Protein AF-A0A958BXK8-F1 (afdb_monomer)

Radius of gyration: 13.82 Å; Cα contacts (8 Å, |Δi|>4): 51; chains: 1; bounding box: 37×24×31 Å

Mean predicted aligned error: 6.58 Å

Foldseek 3Di:
DVLLVVLVADWDWPVVVDPDDDPPTDTDHDCPPPDPVRVVVSVVSVVVSVVPDPDPPPPDD

Sequence (61 aa):
SQQAAAHEVDAAPLSTYSIEAVQPGALLLGYAGVDEIEIEAGIHRLIRALQSIPSPIRSNG

Nearest PDB structures (foldseek):
  6s8w-assembly1_B  TM=8.607E-01  e=3.285E+00  Aspergillus fumigatus Af293
  6s8w-assembly2_D  TM=8.754E-01  e=3.761E+00  Aspergillus fumigatus Af293

pLDDT: mean 84.81, std 12.91, range [39.5, 96.25]

Solvent-accessible surface area (backbone atoms only — not compar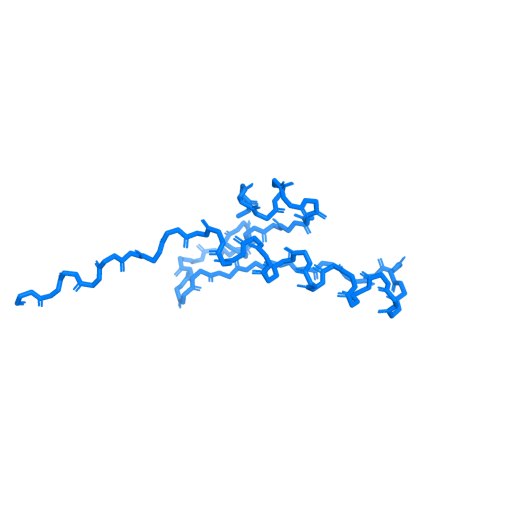able to full-atom values): 3908 Å² total; per-residue (Å²): 78,74,56,32,46,77,42,80,29,85,44,50,47,42,61,81,79,42,94,58,92,64,77,77,84,52,71,44,75,86,59,85,96,56,55,74,68,57,48,52,54,46,51,55,34,41,50,54,27,59,70,68,50,78,76,78,78,82,84,73,129

Secondary structure (DSSP, 8-state):
-HHHHHTT---EEGGGG-SS--SS--EE---TT--HHHHHHHHHHHHHHHHTSPP------

Structure (mmCIF, N/CA/C/O backbone):
data_AF-A0A958BXK8-F1
#
_entry.id   AF-A0A958BXK8-F1
#
loop_
_atom_site.group_PDB
_atom_site.id
_atom_site.type_symbol
_atom_site.label_atom_id
_atom_site.label_alt_id
_atom_site.label_comp_id
_atom_site.label_asym_id
_atom_site.label_entity_id
_atom_site.label_seq_id
_atom_site.pdbx_PDB_ins_code
_atom_site.Cartn_x
_atom_site.Cartn_y
_atom_site.Cartn_z
_atom_site.occupancy
_atom_site.B_iso_or_equiv
_atom_site.auth_seq_id
_atom_site.auth_comp_id
_atom_site.auth_asym_id
_atom_site.auth_atom_id
_atom_site.pdbx_PDB_model_num
ATOM 1 N N . SER A 1 1 ? -6.849 -3.790 3.467 1.00 70.81 1 SER A N 1
ATOM 2 C CA . SER A 1 1 ? -6.258 -4.603 2.387 1.00 70.81 1 SER A CA 1
ATOM 3 C C . SER A 1 1 ? -7.195 -4.746 1.197 1.00 70.81 1 SER A C 1
ATOM 5 O O . SER A 1 1 ? -6.768 -4.426 0.104 1.00 70.81 1 SER A O 1
ATOM 7 N N . GLN A 1 2 ? -8.464 -5.142 1.369 1.00 76.06 2 GLN A N 1
ATOM 8 C CA . GLN A 1 2 ? -9.371 -5.403 0.234 1.00 76.06 2 GLN A CA 1
ATOM 9 C C . GLN A 1 2 ? -9.489 -4.243 -0.776 1.00 76.06 2 GLN A C 1
ATOM 11 O O . GLN A 1 2 ? -9.399 -4.478 -1.975 1.00 76.06 2 GLN A O 1
ATOM 16 N N . GLN A 1 3 ? -9.623 -2.997 -0.307 1.00 82.12 3 GLN A N 1
ATOM 17 C CA . GLN A 1 3 ? -9.664 -1.833 -1.205 1.00 82.12 3 GLN A CA 1
ATOM 18 C C . GLN A 1 3 ? -8.311 -1.544 -1.868 1.00 82.12 3 GLN A C 1
ATOM 20 O O . GLN A 1 3 ? -8.272 -1.211 -3.041 1.00 82.12 3 GLN A O 1
ATOM 25 N N . ALA A 1 4 ? -7.190 -1.744 -1.170 1.00 79.12 4 ALA A N 1
ATOM 26 C CA . ALA A 1 4 ? -5.862 -1.611 -1.775 1.00 79.12 4 ALA A CA 1
ATOM 27 C C . ALA A 1 4 ? -5.657 -2.635 -2.911 1.00 79.12 4 ALA A C 1
ATOM 29 O O . ALA A 1 4 ? -5.234 -2.268 -4.004 1.00 79.12 4 ALA A O 1
ATOM 30 N N . ALA A 1 5 ? -6.071 -3.887 -2.694 1.00 82.62 5 ALA A N 1
ATOM 31 C CA . ALA A 1 5 ? -5.986 -4.947 -3.696 1.00 82.62 5 ALA A CA 1
ATOM 32 C C . ALA A 1 5 ? -6.833 -4.654 -4.950 1.00 82.62 5 ALA A C 1
ATOM 34 O O . ALA A 1 5 ? -6.387 -4.923 -6.061 1.00 82.62 5 ALA A O 1
ATOM 35 N N . ALA A 1 6 ? -8.015 -4.040 -4.797 1.00 84.50 6 ALA A N 1
ATOM 36 C CA . ALA A 1 6 ? -8.857 -3.615 -5.923 1.00 84.50 6 ALA A CA 1
ATOM 37 C C . ALA A 1 6 ? -8.209 -2.528 -6.806 1.00 84.50 6 ALA A C 1
ATOM 39 O O . ALA A 1 6 ? -8.644 -2.306 -7.932 1.00 84.50 6 ALA A O 1
ATOM 40 N N . HIS A 1 7 ? -7.166 -1.870 -6.299 1.00 87.81 7 HIS A N 1
ATOM 41 C CA . HIS A 1 7 ? -6.367 -0.870 -6.998 1.00 87.81 7 HIS A CA 1
ATOM 42 C C . HIS A 1 7 ? -4.945 -1.374 -7.303 1.00 87.81 7 HIS A C 1
ATOM 44 O O . HIS A 1 7 ? -4.042 -0.561 -7.475 1.00 87.81 7 HIS A O 1
ATOM 50 N N . GLU A 1 8 ? -4.727 -2.694 -7.359 1.00 89.12 8 GLU A N 1
ATOM 51 C CA . GLU A 1 8 ? -3.425 -3.302 -7.692 1.00 89.12 8 GLU A CA 1
ATOM 52 C C . GLU A 1 8 ? -2.297 -2.875 -6.732 1.00 89.12 8 GLU A C 1
ATOM 54 O O . GLU A 1 8 ? -1.150 -2.628 -7.127 1.00 89.12 8 GLU A O 1
ATOM 59 N N . VAL A 1 9 ? -2.634 -2.746 -5.447 1.00 89.38 9 VAL A N 1
ATOM 60 C CA . VAL A 1 9 ? -1.667 -2.558 -4.364 1.00 89.38 9 VAL A CA 1
ATOM 61 C C . VAL A 1 9 ? -1.697 -3.789 -3.472 1.00 89.38 9 VAL A C 1
ATOM 63 O O . VAL A 1 9 ? -2.667 -4.013 -2.741 1.00 89.38 9 VAL A O 1
ATOM 66 N N . ASP A 1 10 ? -0.621 -4.573 -3.524 1.00 89.06 10 ASP A N 1
ATOM 67 C CA . ASP A 1 10 ? -0.405 -5.657 -2.573 1.00 89.06 10 ASP A CA 1
ATOM 68 C C . ASP A 1 10 ? 0.058 -5.073 -1.235 1.00 89.06 10 ASP A C 1
ATOM 70 O O . ASP A 1 10 ? 1.109 -4.440 -1.129 1.00 89.06 10 ASP A O 1
ATOM 74 N N . ALA A 1 11 ? -0.790 -5.215 -0.221 1.00 91.81 11 ALA A N 1
ATOM 75 C CA . ALA A 1 11 ? -0.550 -4.680 1.107 1.00 91.81 11 ALA A CA 1
ATOM 76 C C . ALA A 1 11 ? -1.254 -5.538 2.158 1.00 91.81 11 ALA A C 1
ATOM 78 O O . ALA A 1 11 ? -2.485 -5.694 2.157 1.00 91.81 11 ALA A O 1
ATOM 79 N N . ALA A 1 12 ? -0.475 -6.032 3.115 1.00 90.94 12 ALA A N 1
ATOM 80 C CA . ALA A 1 12 ? -1.001 -6.742 4.268 1.00 90.94 12 ALA A CA 1
ATOM 81 C C . ALA A 1 12 ? -1.458 -5.743 5.348 1.00 90.94 12 ALA A C 1
ATOM 83 O O . ALA A 1 12 ? -0.801 -4.722 5.565 1.00 90.94 12 ALA A O 1
ATOM 84 N N . PRO A 1 13 ? -2.566 -5.996 6.065 1.00 91.25 13 PRO A N 1
ATOM 85 C CA . PRO A 1 13 ? -2.860 -5.269 7.296 1.00 91.25 13 PRO A CA 1
ATOM 86 C C . PRO A 1 13 ? -1.726 -5.463 8.308 1.00 91.25 13 PRO A C 1
ATOM 88 O O . PRO A 1 13 ? -1.285 -6.589 8.529 1.00 91.25 13 PRO A O 1
ATOM 91 N N . LEU A 1 14 ? -1.286 -4.393 8.976 1.00 90.12 14 LEU A N 1
ATOM 92 C CA . LEU A 1 14 ? -0.249 -4.502 10.010 1.00 90.12 14 LEU A CA 1
ATOM 93 C C . LEU A 1 14 ? -0.688 -5.424 11.159 1.00 90.12 14 LEU A C 1
ATOM 95 O O . LEU A 1 14 ? 0.129 -6.131 11.742 1.00 90.12 14 LEU A O 1
ATOM 99 N N . SER A 1 15 ? -1.993 -5.467 11.442 1.00 90.19 15 SER A N 1
ATOM 100 C CA . SER A 1 15 ? -2.581 -6.341 12.459 1.00 90.19 15 SER A CA 1
ATOM 101 C C . SER A 1 15 ? -2.346 -7.832 12.207 1.00 90.19 15 SER A C 1
ATOM 103 O O . SER A 1 15 ? -2.382 -8.595 13.162 1.00 90.19 15 SER A O 1
ATOM 105 N N . THR A 1 16 ? -2.049 -8.257 10.972 1.00 89.62 16 THR A N 1
ATOM 106 C CA . THR A 1 16 ? -1.658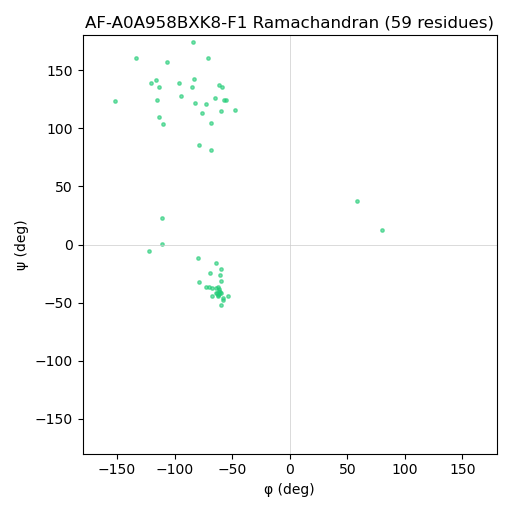 -9.645 10.668 1.00 89.62 16 THR A CA 1
ATOM 107 C C . THR A 1 16 ? -0.385 -10.070 11.407 1.00 89.62 16 THR A C 1
ATOM 109 O O . THR A 1 16 ? -0.207 -11.252 11.682 1.00 89.62 16 THR A O 1
ATOM 112 N N . TYR A 1 17 ? 0.480 -9.117 11.754 1.00 89.88 17 TYR A N 1
ATOM 113 C CA . TYR A 1 17 ? 1.762 -9.365 12.417 1.00 89.88 17 TYR A CA 1
ATOM 114 C C . TYR A 1 17 ? 1.799 -8.865 13.863 1.00 89.88 17 TYR A C 1
ATOM 116 O O . TYR A 1 17 ? 2.830 -8.979 14.523 1.00 89.88 17 TYR A O 1
ATOM 124 N N . SER A 1 18 ? 0.699 -8.294 14.357 1.00 87.56 18 SER A N 1
ATOM 125 C CA . SER A 1 18 ? 0.628 -7.785 15.722 1.00 87.56 18 SER A CA 1
ATOM 126 C C . SER A 1 18 ? 0.009 -8.810 16.662 1.00 87.56 18 SER A C 1
ATOM 128 O O . SER A 1 18 ? -0.983 -9.456 16.334 1.00 87.56 18 SER A O 1
ATOM 130 N N . ILE A 1 19 ? 0.580 -8.918 17.860 1.00 87.19 19 ILE A N 1
ATOM 131 C CA . ILE A 1 19 ? 0.028 -9.720 18.959 1.00 87.19 19 ILE A CA 1
ATOM 132 C C . ILE A 1 19 ? -1.127 -8.965 19.638 1.00 87.19 19 ILE A C 1
ATOM 134 O O . ILE A 1 19 ? -2.097 -9.574 20.081 1.00 87.19 19 ILE A O 1
ATOM 138 N N . GLU A 1 20 ? -1.053 -7.633 19.677 1.00 86.44 20 GLU A N 1
ATOM 139 C CA . GLU A 1 20 ? -2.074 -6.764 20.268 1.00 86.44 20 GLU A CA 1
ATOM 140 C C . GLU A 1 20 ? -2.883 -6.021 19.195 1.00 86.44 20 GLU A C 1
ATOM 142 O O . GLU A 1 20 ? -2.428 -5.820 18.064 1.00 86.44 20 GLU A O 1
ATOM 147 N N . ALA A 1 21 ? -4.095 -5.581 19.540 1.00 76.81 21 ALA A N 1
ATOM 148 C CA . ALA A 1 21 ? -4.924 -4.785 18.640 1.00 76.81 21 ALA A CA 1
ATOM 149 C C . ALA A 1 21 ? -4.311 -3.386 18.433 1.00 76.81 21 ALA A C 1
ATOM 151 O O . ALA A 1 21 ? -4.407 -2.521 19.301 1.00 76.81 21 ALA A O 1
ATOM 152 N N . VAL A 1 22 ? -3.703 -3.152 17.266 1.00 74.44 22 VAL A N 1
ATOM 153 C CA . VAL A 1 22 ? -3.111 -1.851 16.915 1.00 74.44 22 VAL A CA 1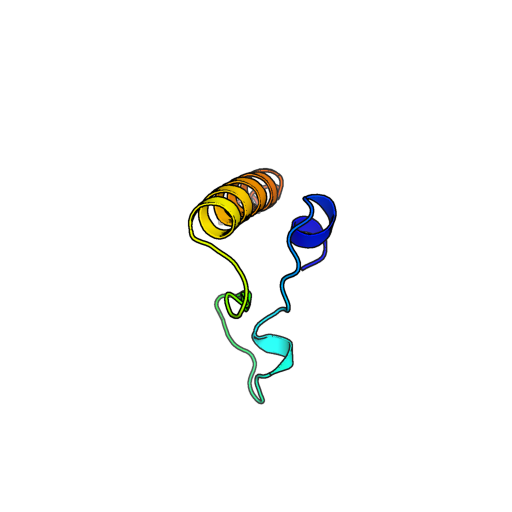
ATOM 154 C C . VAL A 1 22 ? -4.194 -0.906 16.404 1.00 74.44 22 VAL A C 1
ATOM 156 O O . VAL A 1 22 ? -4.858 -1.187 15.404 1.00 74.44 22 VAL A O 1
ATOM 159 N N . GLN A 1 23 ? -4.343 0.235 17.078 1.00 78.00 23 GLN A N 1
ATOM 160 C CA . GLN A 1 23 ? -5.065 1.395 16.564 1.00 78.00 23 GLN A CA 1
ATOM 161 C C . GLN A 1 23 ? -4.128 2.612 16.505 1.00 78.00 23 GLN A C 1
ATOM 163 O O . GLN A 1 23 ? -3.369 2.824 17.452 1.00 78.00 23 GLN A O 1
ATOM 168 N N . PRO A 1 24 ? -4.189 3.432 15.438 1.00 79.94 24 PRO A N 1
ATOM 169 C CA . PRO A 1 24 ? -5.047 3.295 14.254 1.00 79.94 24 PRO A CA 1
ATOM 170 C C . PRO A 1 24 ? -4.632 2.131 13.335 1.00 79.94 24 PRO A C 1
ATOM 172 O O . PRO A 1 24 ? -3.505 1.644 13.392 1.00 79.94 24 PRO A O 1
ATOM 175 N N . GLY A 1 25 ? -5.559 1.679 12.483 1.00 85.81 25 GLY A N 1
ATOM 176 C CA . GLY A 1 25 ? -5.277 0.636 11.495 1.00 85.81 25 GLY A CA 1
ATOM 177 C C . GLY A 1 25 ? -4.191 1.070 10.506 1.00 85.81 25 GLY A C 1
ATOM 178 O O . GLY A 1 25 ? -4.204 2.202 10.027 1.00 85.81 25 GLY A O 1
ATOM 179 N N . ALA A 1 26 ? -3.268 0.162 10.189 1.00 89.38 26 ALA A N 1
ATOM 180 C CA . ALA A 1 26 ? -2.137 0.418 9.300 1.00 89.38 26 ALA A CA 1
ATOM 181 C C . ALA A 1 26 ? -1.959 -0.702 8.263 1.00 89.38 26 ALA A C 1
ATOM 183 O O . ALA A 1 26 ? -2.455 -1.820 8.438 1.00 89.38 26 ALA A O 1
ATOM 184 N N . LEU A 1 27 ? -1.243 -0.392 7.180 1.00 90.88 27 LEU A N 1
ATOM 185 C CA . LEU A 1 27 ? -0.866 -1.325 6.118 1.00 90.88 27 LEU A CA 1
ATOM 186 C C . LEU A 1 27 ? 0.658 -1.466 6.074 1.00 90.88 27 LEU A C 1
ATOM 188 O O . LEU A 1 27 ? 1.374 -0.481 6.237 1.00 90.88 27 LEU A O 1
ATOM 192 N N . LEU A 1 28 ? 1.134 -2.685 5.835 1.00 91.44 28 LEU A N 1
ATOM 193 C CA . LEU A 1 28 ? 2.536 -2.988 5.580 1.00 91.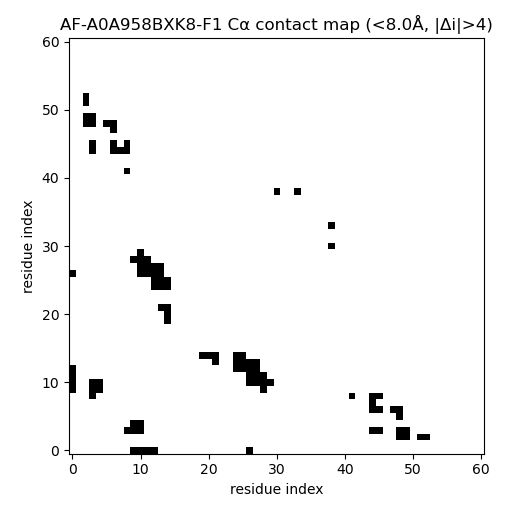44 28 LEU A CA 1
ATOM 194 C C . LEU A 1 28 ? 2.783 -3.004 4.067 1.00 91.44 28 LEU A C 1
ATOM 196 O O . LEU A 1 28 ? 2.075 -3.699 3.335 1.00 91.44 28 LEU A O 1
ATOM 200 N N . LEU A 1 29 ? 3.790 -2.251 3.621 1.00 91.81 29 LEU A N 1
ATOM 201 C CA . LEU A 1 29 ? 4.210 -2.158 2.222 1.00 91.81 29 LEU A CA 1
ATOM 202 C C . LEU A 1 29 ? 5.628 -2.715 2.076 1.00 91.81 29 LEU A C 1
ATOM 204 O O . LEU A 1 29 ? 6.551 -2.262 2.754 1.00 91.81 29 LEU A O 1
ATOM 208 N N . GLY A 1 30 ? 5.797 -3.696 1.192 1.00 91.44 30 GLY A N 1
ATOM 209 C CA . GLY A 1 30 ? 7.112 -4.189 0.793 1.00 91.44 30 GLY A CA 1
ATOM 210 C C . GLY A 1 30 ? 7.689 -3.336 -0.337 1.00 91.44 30 GLY A C 1
ATOM 211 O O . GLY A 1 30 ? 6.977 -3.015 -1.280 1.00 91.44 30 GLY A O 1
ATOM 212 N N . TYR A 1 31 ? 8.971 -2.984 -0.245 1.00 88.50 31 TYR A N 1
ATOM 213 C CA . TYR A 1 31 ? 9.688 -2.216 -1.278 1.00 88.50 31 TYR A CA 1
ATOM 214 C C . TYR A 1 31 ? 10.932 -2.943 -1.813 1.00 88.50 31 TYR A C 1
ATOM 216 O O . TYR A 1 31 ? 11.605 -2.462 -2.720 1.00 88.50 31 TYR A O 1
ATOM 224 N N . ALA A 1 32 ? 11.281 -4.095 -1.234 1.00 91.69 32 ALA A N 1
ATOM 225 C CA . ALA A 1 32 ? 12.440 -4.859 -1.671 1.00 91.69 32 ALA A CA 1
ATOM 226 C C . ALA A 1 32 ? 12.223 -5.373 -3.103 1.00 91.69 32 ALA A C 1
ATOM 228 O O . ALA A 1 32 ? 11.230 -6.044 -3.371 1.00 91.69 32 ALA A O 1
ATOM 229 N N . GLY A 1 33 ? 13.168 -5.078 -3.999 1.00 91.94 33 GLY A N 1
ATOM 230 C CA . GLY A 1 33 ? 13.092 -5.482 -5.406 1.00 91.94 33 GLY A CA 1
ATOM 231 C C . GLY A 1 33 ? 12.194 -4.604 -6.284 1.00 91.94 33 GLY A C 1
ATOM 232 O O . GLY A 1 33 ? 11.903 -5.015 -7.399 1.00 91.94 33 GLY A O 1
ATOM 233 N N . VAL A 1 34 ? 11.779 -3.434 -5.791 1.00 92.06 34 VAL A N 1
ATOM 234 C CA . VAL A 1 34 ? 10.965 -2.446 -6.512 1.00 92.06 34 VAL A CA 1
ATOM 235 C C . VAL A 1 34 ? 11.809 -1.188 -6.731 1.00 92.06 34 VAL A C 1
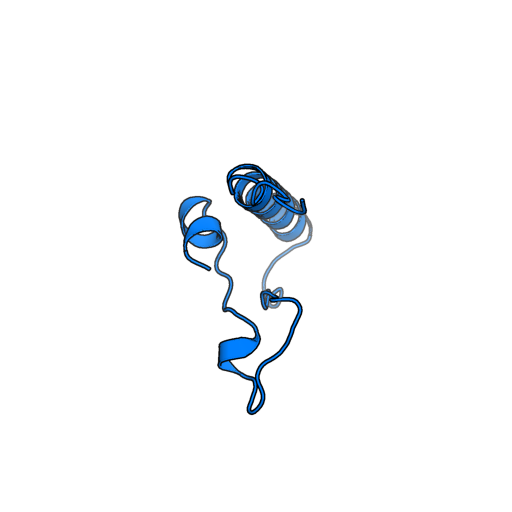ATOM 237 O O . VAL A 1 34 ? 12.507 -0.759 -5.807 1.00 92.06 34 VAL A O 1
ATOM 240 N N . ASP A 1 35 ? 11.784 -0.613 -7.934 1.00 95.19 35 ASP A N 1
ATOM 241 C CA . ASP A 1 35 ? 12.517 0.626 -8.227 1.00 95.19 35 ASP A CA 1
ATOM 242 C C . ASP A 1 35 ? 11.746 1.901 -7.821 1.00 95.19 35 ASP A C 1
ATOM 244 O O . ASP A 1 35 ? 10.605 1.855 -7.361 1.00 95.19 35 ASP A O 1
ATOM 248 N N . GLU A 1 36 ? 12.381 3.071 -7.943 1.00 95.75 36 GLU A N 1
ATOM 249 C CA . GLU A 1 36 ? 11.776 4.354 -7.549 1.00 95.75 36 GLU A CA 1
ATOM 250 C C . GLU A 1 36 ? 10.503 4.685 -8.348 1.00 95.75 36 GLU A C 1
ATOM 252 O O . GLU A 1 36 ? 9.526 5.174 -7.776 1.00 95.75 36 GLU A O 1
ATOM 257 N N . ILE A 1 37 ? 10.488 4.371 -9.647 1.00 96.25 37 ILE A N 1
ATOM 258 C CA . ILE A 1 37 ? 9.355 4.641 -10.541 1.00 96.25 37 ILE A CA 1
ATOM 259 C C . ILE A 1 37 ? 8.165 3.767 -10.133 1.00 96.25 37 ILE A C 1
ATOM 261 O O . ILE A 1 37 ? 7.024 4.231 -10.050 1.00 96.25 37 ILE A O 1
ATOM 265 N N . GLU A 1 38 ? 8.423 2.494 -9.850 1.00 93.69 38 GLU A N 1
ATOM 266 C CA . GLU A 1 38 ? 7.416 1.542 -9.402 1.00 93.69 38 GLU A CA 1
ATOM 267 C C . GLU A 1 38 ? 6.884 1.880 -8.002 1.00 93.69 38 GLU A C 1
ATOM 269 O O . GLU A 1 38 ? 5.675 1.754 -7.767 1.00 93.69 38 GLU A O 1
ATOM 274 N N . ILE A 1 39 ? 7.744 2.364 -7.095 1.00 94.19 39 ILE A N 1
ATOM 275 C CA . ILE A 1 39 ? 7.333 2.882 -5.783 1.00 94.19 39 ILE A CA 1
ATOM 276 C C . ILE A 1 39 ? 6.377 4.061 -5.970 1.00 94.19 39 ILE A C 1
ATOM 278 O O . ILE A 1 39 ? 5.276 4.040 -5.418 1.00 94.19 39 ILE A O 1
ATOM 282 N N . GLU A 1 40 ? 6.745 5.066 -6.768 1.00 96.19 40 GLU A N 1
ATOM 283 C CA . GLU A 1 40 ? 5.901 6.240 -7.013 1.00 96.19 40 GLU A CA 1
ATOM 284 C C . GLU A 1 40 ? 4.540 5.841 -7.603 1.00 96.19 40 GLU A C 1
ATOM 286 O O . GLU A 1 40 ? 3.481 6.254 -7.113 1.00 96.19 40 GLU A O 1
ATOM 291 N N . ALA A 1 41 ? 4.545 4.977 -8.621 1.00 94.75 41 ALA A N 1
ATOM 292 C CA . ALA A 1 41 ? 3.325 4.454 -9.221 1.00 94.75 41 ALA A CA 1
ATOM 293 C C . ALA A 1 41 ? 2.461 3.699 -8.193 1.00 94.75 41 ALA A C 1
ATOM 295 O O . ALA A 1 41 ? 1.238 3.873 -8.163 1.00 94.75 41 ALA A O 1
ATOM 296 N N . GLY A 1 42 ? 3.082 2.890 -7.330 1.00 93.94 42 GLY A N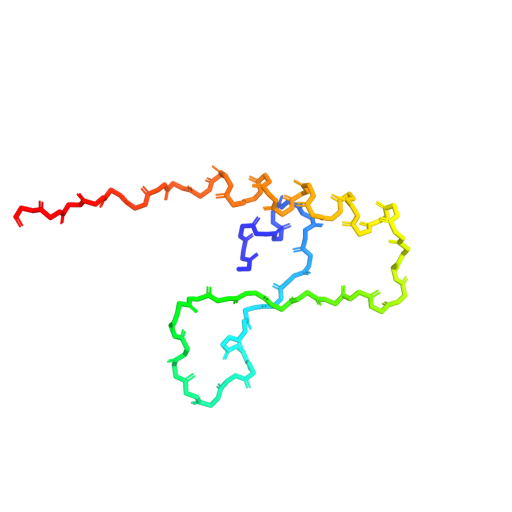 1
ATOM 297 C CA . GLY A 1 42 ? 2.418 2.167 -6.246 1.00 93.94 42 GLY A CA 1
ATOM 298 C C . GLY A 1 42 ? 1.767 3.095 -5.220 1.00 93.94 42 GLY A C 1
ATOM 299 O O . GLY A 1 42 ? 0.602 2.899 -4.865 1.00 93.94 42 GLY A O 1
ATOM 300 N N . ILE A 1 43 ? 2.465 4.154 -4.799 1.00 94.50 43 ILE A N 1
ATOM 301 C CA . ILE A 1 43 ? 1.919 5.167 -3.886 1.00 94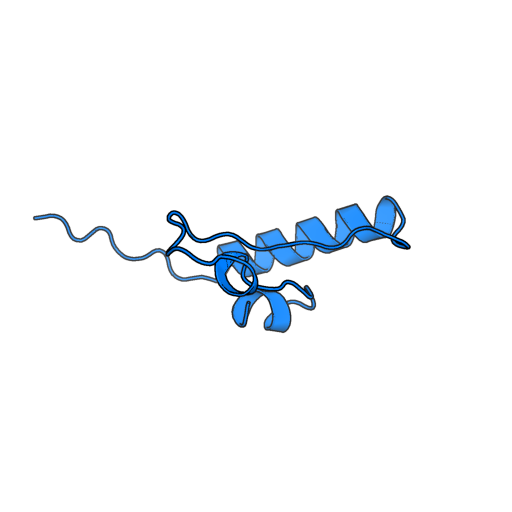.50 43 ILE A CA 1
ATOM 302 C C . ILE A 1 43 ? 0.710 5.871 -4.510 1.00 94.50 43 ILE A C 1
ATOM 304 O O . ILE A 1 43 ? -0.319 6.023 -3.848 1.00 94.50 43 ILE A O 1
ATOM 308 N N . HIS A 1 44 ? 0.767 6.233 -5.794 1.00 96.19 44 HIS A N 1
ATOM 309 C CA . HIS A 1 44 ? -0.379 6.827 -6.485 1.00 96.19 44 HIS A CA 1
ATOM 310 C C . HIS A 1 44 ? -1.594 5.890 -6.542 1.00 96.19 44 HIS A C 1
ATOM 312 O O . HIS A 1 44 ? -2.726 6.343 -6.339 1.00 96.19 44 HIS A O 1
ATOM 318 N N . ARG A 1 45 ? -1.389 4.587 -6.778 1.00 94.75 45 ARG A N 1
ATOM 319 C CA . ARG A 1 45 ? -2.474 3.592 -6.713 1.00 94.75 45 ARG A CA 1
ATOM 320 C C . ARG A 1 45 ? -3.061 3.493 -5.304 1.00 94.75 45 ARG A C 1
ATOM 322 O O . ARG A 1 45 ? -4.283 3.494 -5.157 1.00 94.75 45 ARG A O 1
ATOM 329 N N . LEU A 1 46 ? -2.216 3.504 -4.272 1.00 94.00 46 LEU A N 1
ATOM 330 C CA . LEU A 1 46 ? -2.660 3.459 -2.878 1.00 94.00 46 LEU A CA 1
ATOM 331 C C . LEU A 1 46 ? -3.472 4.701 -2.493 1.00 94.00 46 LEU A C 1
ATOM 333 O O . LEU A 1 46 ? -4.510 4.571 -1.850 1.00 94.00 46 LEU A O 1
ATOM 337 N N . ILE A 1 47 ? -3.054 5.894 -2.919 1.00 94.06 47 ILE A N 1
ATOM 338 C CA . ILE A 1 47 ? -3.811 7.133 -2.692 1.00 94.06 47 ILE A CA 1
ATOM 339 C C 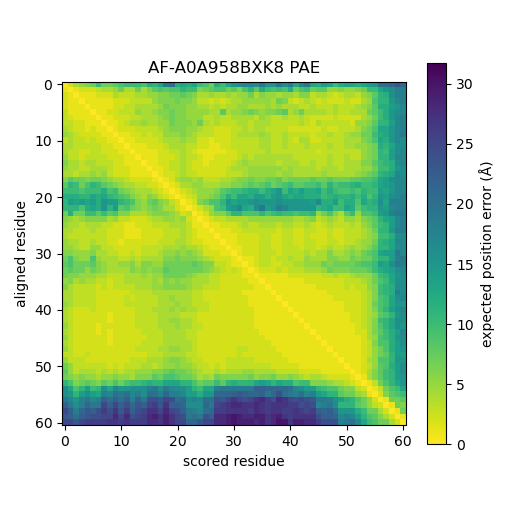. ILE A 1 47 ? -5.219 7.020 -3.287 1.00 94.06 47 ILE A C 1
ATOM 341 O O . ILE A 1 47 ? -6.193 7.321 -2.598 1.00 94.06 47 ILE A O 1
ATOM 345 N N . ARG A 1 48 ? -5.347 6.527 -4.528 1.00 93.75 48 ARG A N 1
ATOM 346 C CA . ARG A 1 48 ? -6.661 6.307 -5.162 1.00 93.75 48 ARG A CA 1
ATOM 347 C C . ARG A 1 48 ? -7.512 5.310 -4.378 1.00 93.75 48 ARG A C 1
ATOM 349 O O . ARG A 1 48 ? -8.705 5.544 -4.207 1.00 93.75 48 ARG A O 1
ATOM 356 N N . ALA A 1 49 ? -6.897 4.241 -3.874 1.00 91.88 49 ALA A N 1
ATOM 357 C CA . ALA A 1 49 ? -7.576 3.253 -3.043 1.00 91.88 49 ALA A CA 1
ATOM 358 C C . ALA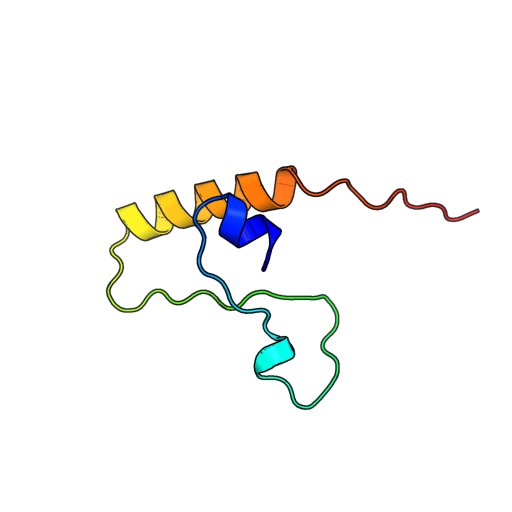 A 1 49 ? -8.070 3.837 -1.712 1.00 91.88 49 ALA A C 1
ATOM 360 O O . ALA A 1 49 ? -9.134 3.470 -1.235 1.00 91.88 49 ALA A O 1
ATOM 361 N N . LEU A 1 50 ? -7.310 4.745 -1.095 1.00 90.00 50 LEU A N 1
ATOM 362 C CA . LEU A 1 50 ? -7.717 5.400 0.150 1.00 90.00 50 LEU A CA 1
ATOM 363 C C . LEU A 1 50 ? -8.831 6.424 -0.086 1.00 90.00 50 LEU A C 1
ATOM 365 O O . LEU A 1 50 ? -9.741 6.538 0.729 1.00 90.00 50 LEU A O 1
ATOM 369 N N . GLN A 1 51 ? -8.784 7.139 -1.209 1.00 91.19 51 GLN A N 1
ATOM 370 C CA . GLN A 1 51 ? -9.807 8.111 -1.600 1.00 91.19 51 GLN A CA 1
ATOM 371 C C . GLN A 1 51 ? -11.145 7.465 -1.984 1.00 91.19 51 GLN A C 1
ATOM 373 O O . GLN A 1 51 ? -12.178 8.124 -1.887 1.00 91.19 51 GLN A O 1
ATOM 378 N N . SER A 1 52 ? -11.149 6.199 -2.415 1.00 89.94 52 SER A N 1
ATOM 379 C CA . SER A 1 52 ? -12.380 5.469 -2.745 1.00 89.94 52 SER A CA 1
ATOM 380 C C . SER A 1 52 ? -13.110 4.920 -1.515 1.00 89.94 52 SER A C 1
ATOM 382 O O . SER A 1 52 ? -14.270 4.518 -1.622 1.00 89.94 52 SER A O 1
ATOM 384 N N . ILE A 1 53 ? -12.472 4.932 -0.338 1.00 87.06 53 ILE A N 1
ATOM 385 C CA . ILE A 1 53 ? -13.108 4.533 0.918 1.00 87.06 53 ILE A CA 1
ATOM 386 C C . ILE A 1 53 ? -14.087 5.640 1.331 1.00 87.06 53 ILE A C 1
ATOM 388 O O . ILE A 1 53 ? -13.662 6.778 1.551 1.00 87.06 53 ILE A O 1
ATOM 392 N N . PRO A 1 54 ? -15.390 5.337 1.482 1.00 78.25 54 PRO A N 1
ATOM 393 C CA . PRO A 1 54 ? -16.347 6.302 1.996 1.00 78.25 54 PRO A CA 1
ATOM 394 C C . PRO A 1 54 ? -15.883 6.779 3.369 1.00 78.25 54 PRO A C 1
ATOM 396 O O . PRO A 1 54 ? -15.655 5.964 4.266 1.00 78.25 54 PRO A O 1
ATOM 399 N N . SER A 1 55 ? -15.737 8.094 3.537 1.00 69.25 55 SER A N 1
ATOM 400 C CA . SER A 1 55 ? -15.437 8.664 4.847 1.00 69.25 55 SER A CA 1
ATOM 401 C C . SER A 1 55 ? -16.517 8.191 5.824 1.00 69.25 55 SER A C 1
ATOM 403 O O . SER A 1 55 ? -17.703 8.385 5.528 1.00 69.25 55 SER A O 1
ATOM 405 N N . PRO A 1 56 ? -16.170 7.550 6.956 1.00 61.66 56 PRO A N 1
ATOM 406 C CA . PRO A 1 56 ? -17.162 7.282 7.975 1.00 61.66 56 PRO A CA 1
ATOM 407 C C . PRO A 1 56 ? -17.700 8.643 8.407 1.00 61.66 56 PRO A C 1
ATOM 409 O O . PRO A 1 56 ? -16.958 9.491 8.910 1.00 61.66 56 PRO A O 1
ATOM 412 N N . ILE A 1 57 ? -18.985 8.874 8.136 1.00 57.25 57 ILE A N 1
ATOM 413 C CA . ILE A 1 57 ? -19.724 10.033 8.622 1.00 57.25 57 ILE A CA 1
ATOM 414 C C . ILE A 1 57 ? -19.399 10.139 10.112 1.00 57.25 57 ILE A C 1
ATOM 416 O O . ILE A 1 57 ? -19.704 9.228 10.883 1.00 57.25 57 ILE A O 1
ATOM 420 N N . ARG A 1 58 ? -18.736 11.223 10.522 1.00 58.28 58 ARG A N 1
ATOM 421 C CA . ARG A 1 58 ? -18.586 11.556 11.937 1.00 58.28 58 ARG A CA 1
ATOM 422 C C . ARG A 1 58 ? -19.969 11.934 12.466 1.00 58.28 58 ARG A C 1
ATOM 424 O O . ARG A 1 58 ? -20.301 13.109 12.538 1.00 58.28 58 ARG A O 1
ATOM 431 N N . SER A 1 59 ? -20.791 10.946 12.802 1.00 49.75 59 SER A N 1
ATOM 432 C CA . SER A 1 59 ? -21.960 11.152 13.651 1.00 49.75 59 SER A CA 1
ATOM 433 C C . SER A 1 59 ? -21.483 11.218 15.095 1.00 49.75 59 SER A C 1
ATOM 435 O O . SER A 1 59 ? -21.485 10.213 15.795 1.00 49.75 59 SER A O 1
ATOM 437 N N . ASN A 1 60 ? -21.082 12.411 15.527 1.00 42.38 60 ASN A N 1
ATOM 438 C CA . ASN A 1 60 ? -21.143 12.777 16.936 1.00 42.38 60 ASN A CA 1
ATOM 439 C C . ASN A 1 60 ? -22.233 13.841 17.069 1.00 42.38 60 ASN A C 1
ATOM 441 O O . ASN A 1 60 ? -22.039 14.984 16.652 1.00 42.38 60 ASN A O 1
ATOM 445 N N . GLY A 1 61 ? -23.386 13.408 17.582 1.00 39.50 61 GLY A N 1
ATOM 446 C CA . GLY A 1 61 ? -24.251 14.272 18.380 1.00 39.50 61 GLY A CA 1
ATOM 447 C C . GLY A 1 61 ? -23.690 14.441 19.786 1.00 39.50 61 GLY A C 1
ATOM 448 O O . GLY A 1 61 ? -22.745 13.695 20.137 1.00 39.50 61 GLY A O 1
#